Protein AF-A0A511Z6C3-F1 (afdb_monomer_lite)

pLDDT: mean 92.09, std 7.14, range [57.81, 98.5]

Foldseek 3Di:
DQLVLLVLLLVLLCVLVVHPDECPPVNLSHSVQLLQQQSVLVSLCNSCVVLCVPDDPVLVVLSVVLSVQLVNSNPNPDDSVVNSVSSNVSSVVSVVSVVVSVD

Organism: NCBI:txid582850

Radius of gyration: 12.76 Å; chains: 1; bounding box: 30×29×36 Å

Secondary structure (DSSP, 8-state):
-HHHHHHHHHHHHHHHTT--SSSBTTTTB-HHHHHSTT-HHHHHHHHHHHHHHHS-HHHHHHHHHHHHHTGGGG-TTS-HHHHHHHHHHHHHHHHHHHHHHT-

Structure (mmCIF, N/CA/C/O backbone):
data_AF-A0A511Z6C3-F1
#
_entry.id   AF-A0A511Z6C3-F1
#
loop_
_atom_site.group_PDB
_atom_site.id
_atom_site.type_symbol
_atom_site.label_atom_id
_atom_site.label_alt_id
_atom_site.label_comp_id
_atom_site.label_asym_id
_atom_site.label_entity_id
_atom_site.label_seq_id
_atom_site.pdbx_PDB_ins_code
_atom_site.Cartn_x
_atom_site.Cartn_y
_atom_site.Cartn_z
_atom_site.occupancy
_atom_site.B_iso_or_equiv
_atom_site.auth_seq_id
_atom_site.auth_comp_id
_atom_site.auth_asym_id
_atom_site.auth_atom_id
_atom_site.pdbx_PDB_model_num
ATOM 1 N N . MET A 1 1 ? 17.624 -6.288 -5.059 1.00 57.81 1 MET A N 1
ATOM 2 C CA . MET A 1 1 ? 17.063 -4.957 -4.736 1.00 57.81 1 MET A CA 1
ATOM 3 C C . MET A 1 1 ? 15.691 -4.684 -5.356 1.00 57.81 1 MET A C 1
ATOM 5 O O . MET A 1 1 ? 14.736 -4.555 -4.613 1.00 57.81 1 MET A O 1
ATOM 9 N N . VAL A 1 2 ? 15.525 -4.640 -6.685 1.00 63.56 2 VAL A N 1
ATOM 10 C CA . VAL A 1 2 ? 14.243 -4.232 -7.316 1.00 63.56 2 VAL A CA 1
ATOM 11 C C . VAL A 1 2 ? 13.061 -5.163 -6.990 1.00 63.56 2 VAL A C 1
ATOM 13 O O . VAL A 1 2 ? 12.039 -4.731 -6.471 1.00 63.56 2 VAL A O 1
ATOM 16 N N . ARG A 1 3 ? 13.220 -6.475 -7.205 1.00 75.25 3 ARG A N 1
ATOM 17 C CA . ARG A 1 3 ? 12.175 -7.470 -6.896 1.00 75.25 3 ARG A CA 1
ATOM 18 C C . ARG A 1 3 ? 11.902 -7.607 -5.392 1.00 75.25 3 ARG A C 1
ATOM 20 O O . ARG A 1 3 ? 10.841 -8.076 -5.001 1.00 75.25 3 ARG A O 1
ATOM 27 N N . GLU A 1 4 ? 12.849 -7.202 -4.551 1.00 85.06 4 GLU A N 1
ATOM 28 C CA . GLU A 1 4 ? 12.739 -7.319 -3.095 1.00 85.06 4 GLU A CA 1
ATOM 29 C C . GLU A 1 4 ? 11.737 -6.309 -2.528 1.00 85.06 4 GLU A C 1
ATOM 31 O O . GLU A 1 4 ? 10.929 -6.695 -1.690 1.00 85.06 4 GLU A O 1
ATOM 36 N N . ASN A 1 5 ? 11.709 -5.068 -3.032 1.00 87.81 5 ASN A N 1
ATOM 37 C CA . ASN A 1 5 ? 10.749 -4.051 -2.585 1.00 87.81 5 ASN A CA 1
ATOM 38 C C . ASN A 1 5 ? 9.302 -4.499 -2.816 1.00 87.81 5 ASN A C 1
ATOM 40 O O . ASN A 1 5 ? 8.494 -4.474 -1.890 1.00 87.81 5 ASN A O 1
ATOM 44 N N . ALA A 1 6 ? 8.995 -4.980 -4.024 1.00 91.00 6 ALA A N 1
ATOM 45 C CA . ALA A 1 6 ? 7.669 -5.492 -4.356 1.00 91.00 6 ALA A CA 1
ATOM 46 C C . ALA A 1 6 ? 7.284 -6.707 -3.493 1.00 91.00 6 ALA A C 1
ATOM 48 O O . ALA A 1 6 ? 6.171 -6.763 -2.985 1.00 91.00 6 ALA A O 1
ATOM 49 N N . LEU A 1 7 ? 8.210 -7.646 -3.259 1.00 92.75 7 LEU A N 1
ATOM 50 C CA . LEU A 1 7 ? 7.960 -8.821 -2.412 1.00 92.75 7 LEU A CA 1
ATOM 51 C C . LEU A 1 7 ? 7.732 -8.458 -0.939 1.00 92.75 7 LEU A C 1
ATOM 53 O O . LEU A 1 7 ? 6.879 -9.052 -0.275 1.00 92.75 7 LEU A O 1
ATOM 57 N N . PHE A 1 8 ? 8.500 -7.511 -0.401 1.00 92.88 8 PHE A N 1
ATOM 58 C CA . PHE A 1 8 ? 8.327 -7.074 0.981 1.00 92.88 8 PHE A CA 1
ATOM 59 C C . PHE A 1 8 ? 7.045 -6.271 1.166 1.00 92.88 8 PHE A C 1
ATOM 61 O O . PHE A 1 8 ? 6.348 -6.469 2.165 1.00 92.88 8 PHE A O 1
ATOM 68 N N . LEU A 1 9 ? 6.700 -5.428 0.192 1.00 93.44 9 LEU A N 1
ATOM 69 C CA . LEU A 1 9 ? 5.439 -4.707 0.207 1.00 93.44 9 LEU A CA 1
ATOM 70 C C . LEU A 1 9 ? 4.250 -5.665 0.077 1.00 93.44 9 LEU A C 1
ATOM 72 O O . LEU A 1 9 ? 3.332 -5.583 0.886 1.00 93.44 9 LEU A O 1
ATOM 76 N N . GLU A 1 10 ? 4.304 -6.631 -0.846 1.00 94.50 10 GLU A N 1
ATOM 77 C CA . GLU A 1 10 ? 3.302 -7.696 -0.973 1.00 94.50 10 GLU A CA 1
ATOM 78 C C . GLU A 1 10 ? 3.099 -8.410 0.368 1.00 94.50 10 GLU A C 1
ATOM 80 O O . GLU A 1 10 ? 1.984 -8.487 0.871 1.00 94.50 10 GLU A O 1
ATOM 85 N N . ASN A 1 11 ? 4.177 -8.895 0.991 1.00 93.06 11 ASN A N 1
ATOM 86 C CA . ASN A 1 11 ? 4.095 -9.599 2.270 1.00 93.06 11 ASN A CA 1
ATOM 87 C C . ASN A 1 11 ? 3.514 -8.711 3.383 1.00 93.06 11 ASN A C 1
ATOM 89 O O . ASN A 1 11 ? 2.701 -9.175 4.179 1.00 93.06 11 ASN A O 1
ATOM 93 N N . THR A 1 12 ? 3.893 -7.432 3.425 1.00 93.81 12 THR A N 1
ATOM 94 C CA . THR A 1 12 ? 3.358 -6.473 4.401 1.00 93.81 12 THR A CA 1
ATOM 95 C C . THR A 1 12 ? 1.854 -6.281 4.205 1.00 93.81 12 THR A C 1
ATOM 97 O O . THR A 1 12 ? 1.094 -6.493 5.145 1.00 93.81 12 THR A O 1
ATOM 100 N N . CYS A 1 13 ? 1.407 -5.985 2.984 1.00 93.12 13 CYS A N 1
ATOM 101 C CA . CYS A 1 13 ? -0.006 -5.771 2.663 1.00 93.12 13 CYS A CA 1
ATOM 102 C C . CYS A 1 13 ? -0.858 -7.043 2.803 1.00 93.12 13 CYS A C 1
ATOM 104 O O . CYS A 1 13 ? -2.020 -6.982 3.190 1.00 93.12 13 CYS A O 1
ATOM 106 N N . ARG A 1 14 ? -0.304 -8.227 2.524 1.00 93.00 14 ARG A N 1
ATOM 107 C CA . ARG A 1 14 ? -1.018 -9.490 2.767 1.00 93.00 14 ARG A CA 1
ATOM 108 C C . ARG A 1 14 ? -1.234 -9.733 4.255 1.00 93.00 14 ARG A C 1
ATOM 110 O O . ARG A 1 14 ? -2.328 -10.122 4.649 1.00 93.00 14 ARG A O 1
ATOM 117 N N . ARG A 1 15 ? -0.230 -9.445 5.090 1.00 90.88 15 ARG A N 1
ATOM 118 C CA . ARG A 1 15 ? -0.347 -9.568 6.550 1.00 90.88 15 ARG A CA 1
ATOM 119 C C . ARG A 1 15 ? -1.392 -8.625 7.130 1.00 90.88 15 ARG A C 1
ATOM 121 O O . ARG A 1 15 ? -2.165 -9.063 7.974 1.00 90.88 15 ARG A O 1
ATOM 128 N N . THR A 1 16 ? -1.451 -7.372 6.675 1.00 91.44 16 THR A N 1
ATOM 129 C CA . THR A 1 16 ? -2.465 -6.419 7.164 1.00 91.44 16 THR A CA 1
ATOM 130 C C . THR A 1 16 ? -3.886 -6.867 6.849 1.00 91.44 16 THR A C 1
ATOM 132 O O . THR A 1 16 ? -4.804 -6.605 7.618 1.00 91.44 16 THR A O 1
ATOM 135 N N . LEU A 1 17 ? -4.061 -7.573 5.734 1.00 90.50 17 LEU A N 1
ATOM 136 C CA . LEU A 1 17 ? -5.345 -8.105 5.289 1.00 90.50 17 LEU A CA 1
ATOM 137 C C . LEU A 1 17 ? -5.606 -9.546 5.756 1.00 90.50 17 LEU A C 1
ATOM 139 O O . LEU A 1 17 ? -6.619 -10.130 5.380 1.00 90.50 17 LEU A O 1
ATOM 143 N N . ASN A 1 18 ? -4.716 -10.114 6.576 1.00 90.50 18 ASN A N 1
ATOM 144 C CA . ASN A 1 18 ? -4.780 -11.492 7.060 1.00 90.50 18 ASN A CA 1
ATOM 145 C C . ASN A 1 18 ? -4.890 -12.545 5.933 1.00 90.50 18 ASN A C 1
ATOM 147 O O . ASN A 1 18 ? -5.635 -13.519 6.041 1.00 90.50 18 ASN A O 1
ATOM 151 N N . TYR A 1 19 ? -4.151 -12.344 4.836 1.00 89.19 19 TYR A N 1
ATOM 152 C CA . TYR A 1 19 ? -4.023 -13.311 3.745 1.00 89.19 19 TYR A CA 1
ATOM 153 C C . TYR A 1 19 ? -2.733 -14.124 3.868 1.00 89.19 19 TYR A C 1
ATOM 155 O O . TYR A 1 19 ? -1.630 -13.572 3.866 1.00 89.19 19 TYR A O 1
ATOM 163 N N . GLU A 1 20 ? -2.865 -15.448 3.917 1.00 80.06 20 GLU A N 1
ATOM 164 C CA . GLU A 1 20 ? -1.725 -16.365 4.044 1.00 80.06 20 GLU A CA 1
ATOM 165 C C . GLU A 1 20 ? -1.115 -16.734 2.678 1.00 80.06 20 GLU A C 1
ATOM 167 O O . GLU A 1 20 ? 0.111 -16.824 2.547 1.00 80.06 20 GLU A O 1
ATOM 172 N N . ASP A 1 21 ? -1.944 -16.832 1.636 1.00 80.50 21 ASP A N 1
ATOM 173 C CA . ASP A 1 21 ? -1.532 -17.205 0.278 1.00 80.50 21 ASP A CA 1
ATOM 174 C C . ASP A 1 21 ? -0.863 -16.056 -0.491 1.00 80.50 21 ASP A C 1
ATOM 176 O O . ASP A 1 21 ? -1.110 -14.877 -0.233 1.00 80.50 21 ASP A O 1
ATOM 180 N N . ARG A 1 22 ? -0.010 -16.393 -1.468 1.00 76.50 22 ARG A N 1
ATOM 181 C CA . ARG A 1 22 ? 0.523 -15.427 -2.447 1.00 76.50 22 ARG A CA 1
ATOM 182 C C . ARG A 1 22 ? -0.539 -15.050 -3.480 1.00 76.50 22 ARG A C 1
ATOM 184 O O . ARG A 1 22 ? -1.416 -15.853 -3.780 1.00 76.50 22 ARG A O 1
ATOM 191 N N . GLY A 1 23 ? -0.428 -13.849 -4.051 1.00 72.62 23 GLY A N 1
ATOM 192 C CA . GLY A 1 23 ? -1.372 -13.371 -5.066 1.00 72.62 23 GLY A CA 1
ATOM 193 C C . GLY A 1 23 ? -2.766 -13.069 -4.507 1.00 72.62 23 GLY A C 1
ATOM 194 O O . GLY A 1 23 ? -3.775 -13.281 -5.183 1.00 72.62 23 GLY A O 1
ATOM 195 N N . ALA A 1 24 ? -2.837 -12.602 -3.257 1.00 77.62 24 ALA A N 1
ATOM 196 C CA . ALA A 1 24 ? -4.095 -12.313 -2.576 1.00 77.62 24 ALA A CA 1
ATOM 197 C C . ALA A 1 24 ? -4.923 -11.240 -3.308 1.00 77.62 24 ALA A C 1
ATOM 199 O O . ALA A 1 24 ? -4.395 -10.442 -4.088 1.00 77.62 24 ALA A O 1
ATOM 200 N N . LEU A 1 25 ? -6.237 -11.221 -3.048 1.00 78.50 25 LEU A N 1
ATOM 201 C CA . LEU A 1 25 ? -7.200 -10.368 -3.760 1.00 78.50 25 LEU A CA 1
ATOM 202 C C . LEU A 1 25 ? -7.139 -10.549 -5.290 1.00 78.50 25 LEU A C 1
ATOM 204 O O . LEU A 1 25 ? -7.098 -9.574 -6.036 1.00 78.50 25 LEU A O 1
ATOM 208 N N . ASN A 1 26 ? -7.134 -11.802 -5.761 1.00 82.38 26 ASN A N 1
ATOM 209 C CA . ASN A 1 26 ? -7.095 -12.144 -7.190 1.00 82.38 26 ASN A CA 1
ATOM 210 C C . ASN A 1 26 ? -5.887 -11.522 -7.924 1.00 82.38 26 ASN A C 1
ATOM 212 O O . ASN A 1 26 ? -6.02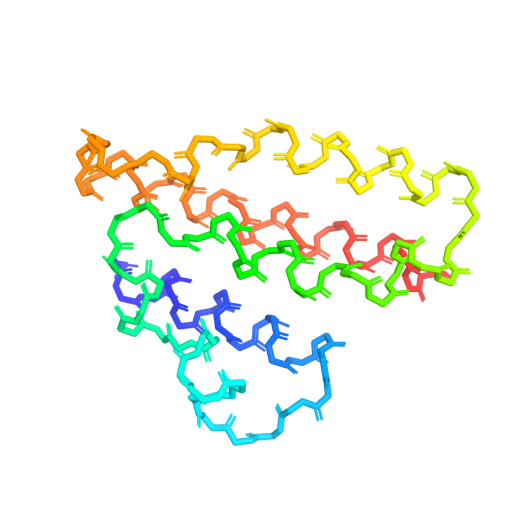0 -10.982 -9.021 1.00 82.38 26 ASN A O 1
ATOM 216 N N . GLY A 1 27 ? -4.715 -11.551 -7.283 1.00 83.19 27 GLY A N 1
ATOM 217 C CA . GLY A 1 27 ? -3.475 -10.992 -7.818 1.00 83.19 27 GLY A CA 1
ATOM 218 C C . GLY A 1 27 ? -3.326 -9.478 -7.657 1.00 83.19 27 GLY A C 1
ATOM 219 O O . GLY A 1 27 ? -2.343 -8.922 -8.135 1.00 83.19 27 GLY A O 1
ATOM 220 N N . LEU A 1 28 ? -4.258 -8.789 -6.985 1.00 82.19 28 LEU A N 1
ATOM 221 C CA . LEU A 1 28 ? -4.102 -7.360 -6.699 1.00 82.19 28 LEU A CA 1
ATOM 222 C C . LEU A 1 28 ? -2.911 -7.115 -5.764 1.00 82.19 28 LEU A C 1
ATOM 224 O O . LEU A 1 28 ? -2.144 -6.182 -5.980 1.00 82.19 28 LEU A O 1
ATOM 228 N N . VAL A 1 29 ? -2.745 -7.965 -4.746 1.00 86.25 29 VAL A N 1
ATOM 229 C CA . VAL A 1 29 ? -1.605 -7.924 -3.821 1.00 86.25 29 VAL A CA 1
ATOM 230 C C . VAL A 1 29 ? -0.622 -9.018 -4.222 1.00 86.25 29 VAL A C 1
ATOM 232 O O . VAL A 1 29 ? -0.530 -10.075 -3.593 1.00 86.25 29 VAL A O 1
ATOM 235 N N . ASP A 1 30 ? 0.077 -8.758 -5.321 1.00 90.88 30 ASP A N 1
ATOM 236 C CA . ASP A 1 30 ? 1.075 -9.640 -5.914 1.00 90.88 30 ASP A CA 1
ATOM 237 C C . ASP A 1 30 ? 2.328 -8.845 -6.298 1.00 90.88 30 ASP A C 1
ATOM 239 O O . ASP A 1 30 ? 2.228 -7.711 -6.770 1.00 90.88 30 ASP A O 1
ATOM 243 N N . ALA A 1 31 ? 3.518 -9.414 -6.100 1.00 90.56 31 ALA A N 1
ATOM 244 C CA . ALA A 1 31 ? 4.762 -8.730 -6.432 1.00 90.56 31 ALA A CA 1
ATOM 245 C C . ALA A 1 31 ? 4.902 -8.406 -7.927 1.00 90.56 31 ALA A C 1
ATOM 247 O O . ALA A 1 31 ? 5.490 -7.376 -8.258 1.00 90.56 31 ALA A O 1
ATOM 248 N N . ASP A 1 32 ? 4.395 -9.234 -8.841 1.00 90.06 32 ASP A N 1
ATOM 249 C CA . ASP A 1 32 ? 4.460 -8.930 -10.272 1.00 90.06 32 ASP A CA 1
ATOM 250 C C . ASP A 1 32 ? 3.472 -7.804 -10.620 1.00 90.06 32 ASP A C 1
ATOM 252 O O . ASP A 1 32 ? 3.817 -6.901 -11.386 1.00 90.06 32 ASP A O 1
ATOM 256 N N . GLN A 1 33 ? 2.304 -7.772 -9.966 1.00 88.81 33 GLN A N 1
ATOM 257 C CA . GLN A 1 33 ? 1.375 -6.644 -10.064 1.00 88.81 33 GLN A CA 1
ATOM 258 C C . GLN A 1 33 ? 1.990 -5.353 -9.512 1.00 88.81 33 GLN A C 1
ATOM 260 O O . GLN A 1 33 ? 1.932 -4.325 -10.181 1.00 88.81 33 GLN A O 1
ATOM 265 N N . LEU A 1 34 ? 2.622 -5.393 -8.338 1.00 90.62 34 LEU A N 1
ATOM 266 C CA . LEU A 1 34 ? 3.303 -4.249 -7.724 1.00 90.62 34 LEU A CA 1
ATOM 267 C C . LEU A 1 34 ? 4.475 -3.740 -8.565 1.00 90.62 34 LEU A C 1
ATOM 269 O O . LEU A 1 34 ? 4.735 -2.544 -8.565 1.00 90.62 34 LEU A O 1
ATOM 273 N N . ASN A 1 35 ? 5.167 -4.621 -9.291 1.00 90.44 35 ASN A N 1
ATOM 274 C CA . ASN A 1 35 ? 6.233 -4.239 -10.220 1.00 90.44 35 ASN A CA 1
ATOM 275 C C . ASN A 1 35 ? 5.711 -3.565 -11.495 1.00 90.44 35 ASN A C 1
ATOM 277 O O . ASN A 1 35 ? 6.491 -2.954 -12.225 1.00 90.44 35 ASN A O 1
ATOM 281 N N . ARG A 1 36 ? 4.413 -3.651 -11.785 1.00 91.06 36 ARG A N 1
ATOM 282 C CA . ARG A 1 36 ? 3.813 -2.864 -12.854 1.00 91.06 36 ARG A CA 1
ATOM 283 C C . ARG A 1 36 ? 3.658 -1.422 -12.372 1.00 91.06 36 ARG A C 1
ATOM 285 O O . ARG A 1 36 ? 2.958 -1.166 -11.401 1.00 91.06 36 ARG A O 1
ATOM 292 N N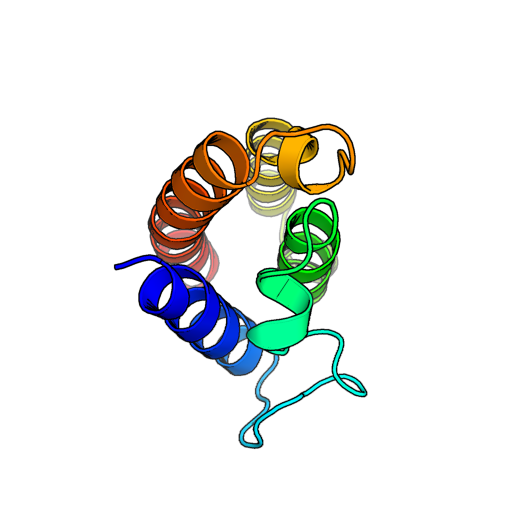 . VAL A 1 37 ? 4.310 -0.487 -13.060 1.00 91.06 37 VAL A N 1
ATOM 293 C CA . VAL A 1 37 ? 4.211 0.950 -12.761 1.00 91.06 37 VAL A CA 1
ATOM 294 C C . VAL A 1 37 ? 2.740 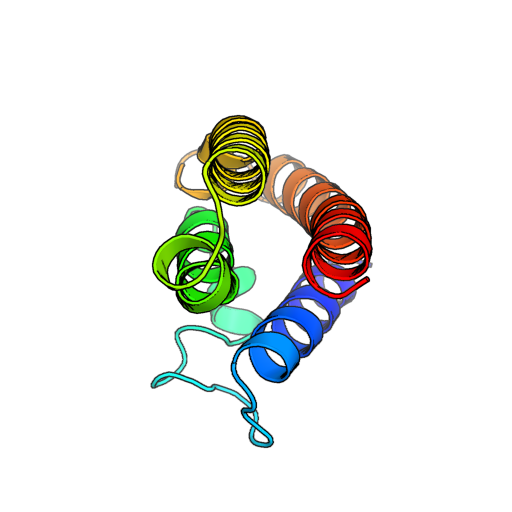1.390 -12.746 1.00 91.06 37 VAL A C 1
ATOM 296 O O . VAL A 1 37 ? 1.947 0.952 -13.586 1.00 91.06 37 VAL A O 1
ATOM 299 N N . GLY A 1 38 ? 2.384 2.224 -11.767 1.00 91.56 38 GLY A N 1
ATOM 300 C CA . GLY A 1 38 ? 1.038 2.779 -11.592 1.00 91.56 38 GLY A CA 1
ATOM 301 C C . GLY A 1 38 ? 0.072 1.932 -10.754 1.00 91.56 38 GLY A C 1
ATOM 302 O O . GLY A 1 38 ? -1.110 2.258 -10.666 1.00 91.56 38 GLY A O 1
ATOM 303 N N . THR A 1 39 ? 0.520 0.829 -10.143 1.00 92.75 39 THR A N 1
ATOM 304 C CA . THR A 1 39 ? -0.372 -0.059 -9.367 1.00 92.75 39 THR A CA 1
ATOM 305 C C . THR A 1 39 ? -0.178 0.036 -7.854 1.00 92.75 39 THR A C 1
ATOM 307 O O . THR A 1 39 ? -1.110 -0.260 -7.102 1.00 92.75 39 THR A O 1
ATOM 310 N N . GLY A 1 40 ? 1.003 0.463 -7.396 1.00 94.81 40 GLY A N 1
ATOM 311 C CA . GLY A 1 40 ? 1.409 0.417 -5.992 1.00 94.81 40 GLY A CA 1
ATOM 312 C C . GLY A 1 40 ? 0.463 1.162 -5.055 1.00 94.81 40 GLY A C 1
ATOM 313 O O . GLY A 1 40 ? 0.147 0.660 -3.977 1.00 94.81 40 GLY A O 1
ATOM 314 N N . TYR A 1 41 ? -0.065 2.307 -5.494 1.00 95.88 41 TYR A N 1
ATOM 315 C CA . TYR A 1 41 ? -1.000 3.111 -4.704 1.00 95.88 41 TYR A CA 1
ATOM 316 C C . TYR A 1 41 ? -2.261 2.329 -4.309 1.00 95.88 41 TYR A C 1
ATOM 318 O O . TYR A 1 41 ? -2.668 2.335 -3.148 1.00 95.88 41 TYR A O 1
ATOM 326 N N . TYR A 1 42 ? -2.864 1.604 -5.254 1.00 93.50 42 TYR A N 1
ATOM 327 C CA . TYR A 1 42 ? -4.102 0.865 -5.000 1.00 93.50 42 TYR A CA 1
ATOM 328 C C . TYR A 1 42 ? -3.895 -0.279 -4.009 1.00 93.50 42 TYR A C 1
ATOM 330 O O . TYR A 1 42 ? -4.781 -0.571 -3.206 1.00 93.50 42 TYR A O 1
ATOM 338 N N . VAL A 1 43 ? -2.712 -0.896 -4.026 1.00 94.81 43 VAL A N 1
ATOM 339 C CA . VAL A 1 43 ? -2.339 -1.940 -3.066 1.00 94.81 43 VAL A CA 1
ATOM 340 C C . VAL A 1 43 ? -2.188 -1.361 -1.660 1.00 94.81 43 VAL A C 1
ATOM 342 O O . VAL A 1 43 ? -2.693 -1.949 -0.705 1.00 94.81 43 VAL A O 1
ATOM 345 N N . LEU A 1 44 ? -1.552 -0.192 -1.530 1.00 96.06 44 LEU A N 1
ATOM 346 C CA . LEU A 1 44 ? -1.439 0.524 -0.255 1.00 96.06 44 LEU A CA 1
ATOM 347 C C . LEU A 1 44 ? -2.815 0.914 0.298 1.00 96.06 44 LEU A C 1
ATOM 349 O O . LEU A 1 44 ? -3.119 0.635 1.457 1.00 96.06 44 LEU A O 1
ATOM 353 N N . ALA A 1 45 ? -3.669 1.505 -0.540 1.00 95.69 45 ALA A N 1
ATOM 354 C CA . ALA A 1 45 ? -5.020 1.899 -0.154 1.00 95.69 45 ALA A CA 1
ATOM 355 C C . ALA A 1 45 ? -5.859 0.691 0.290 1.00 95.69 45 ALA A C 1
ATOM 357 O O . ALA A 1 45 ? -6.521 0.745 1.326 1.00 95.69 45 ALA A O 1
ATOM 358 N N . ALA A 1 46 ? -5.784 -0.424 -0.444 1.00 93.38 46 ALA A N 1
ATOM 359 C CA . ALA A 1 46 ? -6.463 -1.660 -0.069 1.00 93.38 46 ALA A CA 1
ATOM 360 C C . ALA A 1 46 ? -5.977 -2.185 1.290 1.00 93.38 46 ALA A C 1
ATOM 362 O O . ALA A 1 46 ? -6.797 -2.529 2.139 1.00 93.38 46 ALA A O 1
ATOM 363 N N . ALA A 1 47 ? -4.661 -2.196 1.521 1.00 93.94 47 ALA A N 1
ATOM 364 C CA . ALA A 1 47 ? -4.057 -2.662 2.767 1.00 93.94 47 ALA A CA 1
ATOM 365 C C . ALA A 1 47 ? -4.449 -1.819 3.992 1.00 93.94 47 ALA A C 1
ATOM 367 O O . ALA A 1 47 ? -4.554 -2.362 5.093 1.00 93.94 47 ALA A O 1
ATOM 368 N N . LEU A 1 48 ? -4.670 -0.513 3.807 1.00 96.81 48 LEU A N 1
ATOM 369 C CA . LEU A 1 48 ? -5.025 0.431 4.872 1.00 96.81 48 LEU A CA 1
ATOM 370 C C . LEU A 1 48 ? -6.539 0.590 5.078 1.00 96.81 48 LEU A C 1
ATOM 372 O O . LEU A 1 48 ? -6.958 1.100 6.119 1.00 96.81 48 LEU A O 1
ATOM 376 N N . ALA A 1 49 ? -7.369 0.128 4.139 1.00 95.44 49 ALA A N 1
ATOM 377 C CA . ALA A 1 49 ? -8.824 0.273 4.201 1.00 95.44 49 ALA A CA 1
ATOM 378 C C . ALA A 1 49 ? -9.464 -0.222 5.520 1.00 95.44 49 ALA A C 1
ATOM 380 O O . ALA A 1 49 ? -10.340 0.483 6.032 1.00 95.44 49 ALA A O 1
ATOM 381 N N . PRO A 1 50 ? -9.047 -1.358 6.125 1.00 94.38 50 PRO A N 1
ATOM 382 C CA . PRO A 1 50 ? -9.597 -1.792 7.412 1.00 94.38 50 PRO A CA 1
ATOM 383 C C . PRO A 1 50 ? -9.320 -0.791 8.542 1.00 94.38 50 PRO A C 1
ATOM 385 O O . PRO A 1 50 ? -10.231 -0.433 9.286 1.00 94.38 50 PRO A O 1
ATOM 388 N N . TYR A 1 51 ? -8.088 -0.284 8.623 1.00 96.06 51 TYR A N 1
ATOM 389 C CA . TYR A 1 51 ? -7.681 0.696 9.633 1.00 96.06 51 TYR A CA 1
ATOM 390 C C . TYR A 1 51 ? -8.359 2.046 9.427 1.00 96.06 51 TYR A C 1
ATOM 392 O O . TYR A 1 51 ? -8.722 2.706 10.391 1.00 96.06 51 TYR A O 1
ATOM 400 N N . PHE A 1 52 ? -8.587 2.453 8.179 1.00 96.00 52 PHE A N 1
ATOM 401 C CA . PHE A 1 52 ? -9.313 3.686 7.890 1.00 96.00 52 PHE A CA 1
ATOM 402 C C . PHE A 1 52 ? -10.780 3.596 8.330 1.00 96.00 52 PHE A C 1
ATOM 404 O O . PHE A 1 52 ? -11.329 4.525 8.930 1.00 96.00 52 PHE A O 1
ATOM 411 N N . LYS A 1 53 ? -11.419 2.460 8.030 1.00 96.06 53 LYS A N 1
ATOM 412 C CA . LYS A 1 53 ? -12.828 2.214 8.340 1.00 96.06 53 LYS A CA 1
ATOM 413 C C . LYS A 1 53 ? -13.075 2.200 9.849 1.00 96.06 53 LYS A C 1
ATOM 415 O O . LYS A 1 53 ? -13.952 2.923 10.323 1.00 96.06 53 LYS A O 1
ATOM 420 N N . GLU A 1 54 ? -12.296 1.407 10.579 1.00 95.00 54 GLU A N 1
ATOM 421 C CA . GLU A 1 54 ? -12.486 1.183 12.018 1.00 95.00 54 GLU A CA 1
ATOM 422 C C . GLU A 1 54 ? -11.736 2.209 12.893 1.00 95.00 54 GLU A C 1
ATOM 424 O O . GLU A 1 54 ? -12.032 2.349 14.078 1.00 95.00 54 GLU A O 1
ATOM 429 N N . GLY A 1 55 ? -10.785 2.951 12.318 1.00 93.50 55 GLY A N 1
ATOM 430 C CA . GLY A 1 55 ? -9.943 3.917 13.023 1.00 93.50 55 GLY A CA 1
ATOM 431 C C . GLY A 1 55 ? -10.654 5.210 13.423 1.00 93.50 55 GLY A C 1
ATOM 432 O O . GLY A 1 55 ? -11.694 5.597 12.874 1.00 93.50 55 GLY A O 1
ATOM 433 N N . ASN A 1 56 ? -10.055 5.907 14.390 1.00 96.38 56 ASN A N 1
ATOM 434 C CA . ASN A 1 56 ? -10.524 7.208 14.863 1.00 96.38 56 ASN A CA 1
ATOM 435 C C . ASN A 1 56 ? -10.099 8.349 13.905 1.00 96.38 56 ASN A C 1
ATOM 437 O O . ASN A 1 56 ? -9.436 8.127 12.892 1.00 96.38 56 ASN A O 1
ATOM 441 N N . SER A 1 57 ? -10.474 9.598 14.208 1.00 97.25 57 SER A N 1
ATOM 442 C CA . SER A 1 57 ? -10.146 10.750 13.348 1.00 97.25 57 SER A CA 1
ATOM 443 C C . SER A 1 57 ? -8.642 10.938 13.114 1.00 97.25 57 SER A C 1
ATOM 445 O O . SER A 1 57 ? -8.251 11.283 12.003 1.00 97.25 57 SER A O 1
ATOM 447 N N . ARG A 1 58 ? -7.804 10.680 14.126 1.00 97.00 58 ARG A N 1
ATOM 448 C CA . ARG A 1 58 ? -6.342 10.764 14.013 1.00 97.00 58 ARG A CA 1
ATOM 449 C C . ARG A 1 58 ? -5.801 9.661 13.109 1.00 97.00 58 ARG A C 1
ATOM 451 O O . ARG A 1 58 ? -4.960 9.939 12.264 1.00 97.00 58 ARG A O 1
ATOM 458 N N . ASP A 1 59 ? -6.288 8.432 13.252 1.00 97.50 59 ASP A N 1
ATOM 459 C CA . ASP A 1 59 ? -5.844 7.304 12.420 1.00 97.50 59 ASP A CA 1
ATOM 460 C C . ASP A 1 59 ? -6.152 7.561 10.942 1.00 97.50 59 ASP A C 1
ATOM 462 O O . ASP A 1 59 ? -5.307 7.366 10.072 1.00 97.50 59 ASP A O 1
ATOM 466 N N . ARG A 1 60 ? -7.355 8.076 10.663 1.00 98.06 60 ARG A N 1
ATOM 467 C CA . ARG A 1 60 ? -7.778 8.457 9.309 1.00 98.06 60 ARG A CA 1
ATOM 468 C C . ARG A 1 60 ? -6.922 9.577 8.730 1.00 98.06 60 ARG A C 1
ATOM 470 O O . ARG A 1 60 ? -6.583 9.520 7.554 1.00 98.06 60 ARG A O 1
ATOM 477 N N . GLU A 1 61 ? -6.562 10.571 9.537 1.00 98.25 61 GLU A N 1
ATOM 478 C CA . GLU A 1 61 ? -5.658 11.648 9.126 1.00 98.25 61 GLU A CA 1
ATOM 479 C C . GLU A 1 61 ? -4.259 11.113 8.792 1.00 98.25 61 GLU A C 1
ATOM 481 O O . GLU A 1 61 ? -3.721 11.432 7.735 1.00 98.25 61 GLU A O 1
ATOM 486 N N . LEU A 1 62 ? -3.698 10.241 9.636 1.00 98.25 62 LEU A N 1
ATOM 487 C CA . LEU A 1 62 ? -2.403 9.603 9.378 1.00 98.25 62 LEU A CA 1
ATOM 488 C C . LEU A 1 62 ? -2.418 8.780 8.084 1.00 98.25 62 LEU A C 1
ATOM 490 O O . LEU A 1 62 ? -1.485 8.870 7.288 1.00 98.25 62 LEU A O 1
ATOM 494 N N . ILE A 1 63 ? -3.484 8.008 7.859 1.00 98.31 63 ILE A N 1
ATOM 495 C CA . ILE A 1 63 ? -3.658 7.214 6.638 1.00 98.31 63 ILE A CA 1
ATOM 496 C C . ILE A 1 63 ? -3.787 8.117 5.410 1.00 98.31 63 ILE A C 1
ATOM 498 O O . ILE A 1 63 ? -3.131 7.850 4.407 1.00 98.31 63 ILE A O 1
ATOM 502 N N . ASN A 1 64 ? -4.584 9.187 5.476 1.00 98.38 64 ASN A N 1
ATOM 503 C CA . ASN A 1 64 ? -4.724 10.127 4.362 1.00 98.38 64 ASN A CA 1
ATOM 504 C C . ASN A 1 64 ? -3.386 10.785 4.019 1.00 98.38 64 ASN A C 1
ATOM 506 O O . ASN A 1 64 ? -2.985 10.754 2.863 1.00 98.38 64 ASN A O 1
ATOM 510 N N . ASN A 1 65 ? -2.653 11.280 5.019 1.00 98.44 65 ASN A N 1
ATOM 511 C CA . ASN A 1 65 ? -1.342 11.895 4.804 1.00 98.44 65 ASN A CA 1
ATOM 512 C C . ASN A 1 65 ? -0.352 10.920 4.148 1.00 98.44 65 ASN A C 1
ATOM 514 O O . ASN A 1 65 ? 0.387 11.300 3.243 1.00 98.44 65 ASN A O 1
ATOM 518 N N . PHE A 1 66 ? -0.358 9.653 4.574 1.00 98.50 66 PHE A N 1
ATOM 519 C CA . PHE A 1 66 ? 0.456 8.608 3.956 1.00 98.50 66 PHE A CA 1
ATOM 520 C C . PHE A 1 66 ? 0.046 8.339 2.501 1.00 98.50 66 PHE A C 1
ATOM 522 O O . PHE A 1 66 ? 0.900 8.260 1.620 1.00 98.50 66 PHE A O 1
ATOM 529 N N . LEU A 1 67 ? -1.254 8.194 2.227 1.00 98.25 67 LEU A N 1
ATOM 530 C CA . LEU A 1 67 ? -1.744 7.941 0.870 1.00 98.25 67 LEU A CA 1
ATOM 531 C C . LEU A 1 67 ? -1.464 9.125 -0.062 1.00 98.25 67 LEU A C 1
ATOM 533 O O . LEU A 1 67 ? -1.106 8.898 -1.216 1.00 98.25 67 LEU A O 1
ATOM 537 N N . ASP A 1 68 ? -1.560 10.355 0.436 1.00 98.31 68 ASP A N 1
ATOM 538 C CA . ASP A 1 68 ? -1.231 11.563 -0.317 1.00 98.31 68 ASP A CA 1
ATOM 539 C C . ASP A 1 68 ? 0.271 11.635 -0.641 1.00 98.31 68 ASP A C 1
ATOM 541 O O . ASP A 1 68 ? 0.630 11.929 -1.782 1.00 98.31 68 ASP A O 1
ATOM 545 N N . GLU A 1 69 ? 1.160 11.293 0.307 1.00 98.12 69 GLU A N 1
ATOM 546 C CA . GLU A 1 69 ? 2.616 11.236 0.066 1.00 98.12 69 GLU A CA 1
ATOM 547 C C . GLU A 1 69 ? 2.966 10.274 -1.082 1.00 98.12 69 GLU A C 1
ATOM 549 O O . GLU A 1 69 ? 3.847 10.554 -1.899 1.00 98.12 69 GLU A O 1
ATOM 554 N N . PHE A 1 70 ? 2.260 9.145 -1.163 1.00 98.00 70 PHE A N 1
ATOM 555 C CA . PHE A 1 70 ? 2.539 8.079 -2.123 1.00 98.00 70 PHE A CA 1
ATOM 556 C C . PHE A 1 70 ? 1.548 8.013 -3.290 1.00 98.00 70 PHE A C 1
ATOM 558 O O . PHE A 1 70 ? 1.541 7.024 -4.030 1.00 98.00 70 PHE A O 1
ATOM 565 N N . TYR A 1 71 ? 0.756 9.068 -3.513 1.00 97.56 71 TYR A N 1
ATOM 566 C CA . TYR A 1 71 ? -0.232 9.122 -4.595 1.00 97.56 71 TYR A CA 1
ATOM 567 C C . TYR A 1 71 ? 0.389 8.867 -5.974 1.00 97.56 71 TYR A C 1
ATOM 569 O O . TYR A 1 71 ? -0.202 8.173 -6.805 1.00 97.56 71 TYR A O 1
ATOM 577 N N . SER A 1 72 ? 1.621 9.334 -6.202 1.00 97.19 72 SER A N 1
ATOM 578 C CA . SER A 1 72 ? 2.348 9.132 -7.461 1.00 97.19 72 SER A CA 1
ATOM 579 C C . SER A 1 72 ? 2.583 7.659 -7.810 1.00 97.19 72 SER A C 1
ATOM 581 O O . SER A 1 72 ? 2.797 7.351 -8.972 1.00 97.19 72 SER A O 1
ATOM 583 N N . LEU A 1 73 ? 2.469 6.710 -6.870 1.00 96.62 73 LEU A N 1
ATOM 584 C CA . LEU A 1 73 ? 2.492 5.276 -7.201 1.00 96.62 73 LEU A CA 1
ATOM 585 C C . LEU A 1 73 ? 1.283 4.818 -8.043 1.00 96.62 73 LEU A C 1
ATOM 587 O O . LEU A 1 73 ? 1.249 3.658 -8.454 1.00 96.62 73 LEU A O 1
ATOM 591 N N . SER A 1 74 ? 0.291 5.683 -8.278 1.00 96.25 74 SER A N 1
ATOM 592 C CA . SER A 1 74 ? -0.798 5.471 -9.243 1.00 96.25 74 SER A CA 1
ATOM 593 C C . SER A 1 74 ? -0.459 5.939 -10.666 1.00 96.25 74 SER A C 1
ATOM 595 O O . SER A 1 74 ? -1.177 5.598 -11.604 1.00 96.25 74 SER A O 1
ATOM 597 N N . ASP A 1 75 ? 0.632 6.689 -10.845 1.00 94.62 75 ASP A N 1
ATOM 598 C CA . ASP A 1 75 ? 1.042 7.237 -12.137 1.00 94.62 75 ASP A CA 1
ATOM 599 C C . ASP A 1 75 ? 1.755 6.171 -12.981 1.00 94.62 75 ASP A C 1
ATOM 601 O O . ASP A 1 75 ? 2.801 5.644 -12.592 1.00 94.62 75 ASP A O 1
ATOM 605 N N . SER A 1 76 ? 1.177 5.843 -14.141 1.00 92.44 76 SER A N 1
ATOM 606 C CA . SER A 1 76 ? 1.738 4.880 -15.094 1.00 92.44 76 SER A CA 1
ATOM 607 C C . SER A 1 76 ? 2.919 5.425 -15.897 1.00 92.44 76 SER A C 1
ATOM 609 O O . SER A 1 76 ? 3.633 4.634 -16.512 1.00 92.44 76 SER A O 1
ATOM 611 N N . GLU A 1 77 ? 3.124 6.743 -15.898 1.00 94.50 77 GLU A N 1
ATOM 612 C CA . GLU A 1 77 ? 4.171 7.421 -16.668 1.00 94.50 77 GLU A CA 1
ATOM 613 C C . GLU A 1 77 ? 5.490 7.558 -15.893 1.00 94.50 77 GLU A C 1
ATOM 615 O O . GLU A 1 77 ? 6.504 7.974 -16.462 1.00 94.50 77 GLU A O 1
ATOM 620 N N . LEU A 1 78 ? 5.515 7.186 -14.606 1.00 93.56 78 LEU A N 1
ATOM 621 C CA . LEU A 1 78 ? 6.753 7.140 -13.833 1.00 93.56 78 LEU A CA 1
ATOM 622 C C . LEU A 1 78 ? 7.771 6.206 -14.486 1.00 93.56 78 LEU A C 1
ATOM 624 O O . LEU A 1 78 ? 7.455 5.111 -14.961 1.00 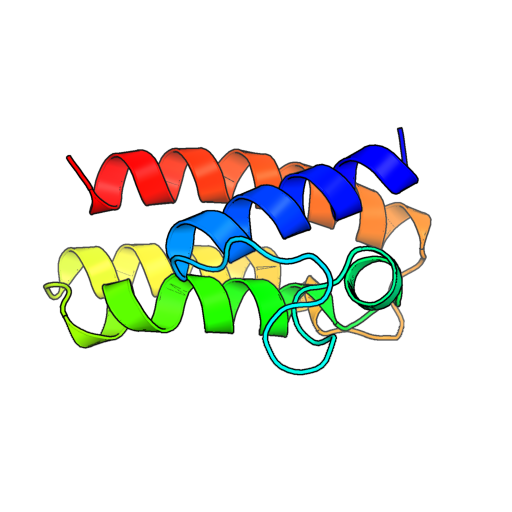93.56 78 LEU A O 1
ATOM 628 N N . THR A 1 79 ? 9.044 6.596 -14.438 1.00 94.88 79 THR A N 1
ATOM 629 C CA . THR A 1 79 ? 10.090 5.655 -14.820 1.00 94.88 79 THR A CA 1
ATOM 630 C C . THR A 1 79 ? 10.094 4.488 -13.838 1.00 94.88 79 THR A C 1
ATOM 632 O O . THR A 1 79 ? 9.823 4.640 -12.645 1.00 94.88 79 THR A O 1
ATOM 635 N N . TYR A 1 80 ? 10.442 3.299 -14.324 1.00 91.56 80 TYR A N 1
ATOM 636 C CA . TYR A 1 80 ? 10.515 2.122 -13.461 1.00 91.56 80 TYR A CA 1
ATOM 637 C C . TYR A 1 80 ? 11.503 2.302 -12.291 1.00 91.56 80 TYR A C 1
ATOM 639 O O . TYR A 1 80 ? 11.275 1.777 -11.202 1.00 91.56 80 TYR A O 1
ATOM 647 N N . GLY A 1 81 ? 12.587 3.058 -12.506 1.00 92.94 81 GLY A N 1
ATOM 648 C CA . GLY A 1 81 ? 13.564 3.389 -11.469 1.00 92.94 81 GLY A CA 1
ATOM 649 C C . GLY A 1 81 ? 12.951 4.235 -10.355 1.00 92.94 81 GLY A C 1
ATOM 650 O O . GLY A 1 81 ? 12.972 3.808 -9.200 1.00 92.94 81 GLY A O 1
ATOM 651 N N . ASP A 1 82 ? 12.343 5.368 -10.718 1.00 95.12 82 ASP A N 1
ATOM 652 C CA . ASP A 1 82 ? 11.707 6.288 -9.764 1.00 95.12 82 ASP A CA 1
ATOM 653 C C . ASP A 1 82 ? 10.557 5.602 -9.020 1.00 95.12 82 ASP A C 1
ATOM 655 O O . ASP A 1 82 ? 10.430 5.704 -7.800 1.00 95.12 82 ASP A O 1
ATOM 659 N N . TYR A 1 83 ? 9.747 4.832 -9.749 1.00 95.25 83 TYR A N 1
ATOM 660 C CA . TYR A 1 83 ? 8.650 4.057 -9.184 1.00 95.25 83 TYR A CA 1
ATOM 661 C C . TYR A 1 83 ? 9.142 3.039 -8.147 1.00 95.25 83 TYR A C 1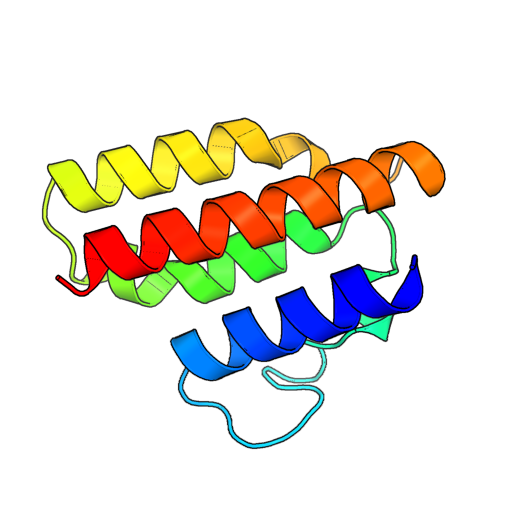
ATOM 663 O O . TYR A 1 83 ? 8.578 2.934 -7.058 1.00 95.25 83 TYR A O 1
ATOM 671 N N . ASN A 1 84 ? 10.216 2.301 -8.441 1.00 93.81 84 ASN A N 1
ATOM 672 C CA . ASN A 1 84 ? 10.750 1.308 -7.512 1.00 93.81 84 ASN A CA 1
ATOM 673 C C . ASN A 1 84 ? 11.441 1.937 -6.286 1.00 93.81 84 ASN A C 1
ATOM 675 O O . ASN A 1 84 ? 11.388 1.370 -5.190 1.00 93.81 84 ASN A O 1
ATOM 679 N N . GLU A 1 85 ? 12.079 3.097 -6.439 1.00 94.62 85 GLU A N 1
ATOM 680 C CA . GLU A 1 85 ? 12.594 3.863 -5.300 1.00 94.62 85 GLU A CA 1
ATOM 681 C C . GLU A 1 85 ? 11.447 4.326 -4.392 1.00 94.62 85 GLU A C 1
ATOM 683 O O . GLU A 1 85 ? 11.487 4.124 -3.172 1.00 94.62 85 GLU A O 1
ATOM 688 N N . LEU A 1 86 ? 10.381 4.860 -4.993 1.00 95.69 86 LEU A N 1
ATOM 689 C CA . LEU A 1 86 ? 9.189 5.300 -4.279 1.00 95.69 86 LEU A CA 1
ATOM 690 C C . LEU A 1 86 ? 8.480 4.133 -3.573 1.00 95.69 86 LEU A C 1
ATOM 692 O O . LEU A 1 86 ? 8.099 4.272 -2.413 1.00 95.69 86 LEU A O 1
ATOM 696 N N . LEU A 1 87 ? 8.385 2.961 -4.212 1.00 95.19 87 LEU A N 1
ATOM 697 C CA . LEU A 1 87 ? 7.887 1.728 -3.587 1.00 95.19 87 LEU A CA 1
ATOM 698 C C . LEU A 1 87 ? 8.710 1.323 -2.360 1.00 95.19 87 LEU A C 1
ATOM 700 O O . LEU A 1 87 ? 8.145 0.914 -1.344 1.00 95.19 87 LEU A O 1
ATOM 704 N N . GLY A 1 88 ? 10.039 1.423 -2.441 1.00 95.12 88 GLY A N 1
ATOM 705 C CA . GLY A 1 88 ? 10.930 1.110 -1.323 1.00 95.12 88 GLY A CA 1
ATOM 706 C C . GLY A 1 88 ? 10.678 2.015 -0.116 1.00 95.12 88 GLY A C 1
ATOM 707 O O . GLY A 1 88 ? 10.552 1.526 1.010 1.00 95.12 88 GLY A O 1
ATOM 708 N N . ARG A 1 89 ? 10.530 3.324 -0.357 1.00 96.94 89 ARG A N 1
ATOM 709 C CA . ARG A 1 89 ? 10.156 4.304 0.676 1.00 96.94 89 ARG A CA 1
ATOM 710 C C . ARG A 1 89 ? 8.766 4.026 1.250 1.00 96.94 89 ARG A C 1
ATOM 712 O O . ARG A 1 89 ? 8.616 3.984 2.468 1.00 96.94 89 ARG A O 1
ATOM 719 N N . ALA A 1 90 ? 7.784 3.762 0.389 1.00 96.88 90 ALA A N 1
ATOM 720 C CA . ALA A 1 90 ? 6.417 3.451 0.797 1.00 96.88 90 ALA A CA 1
ATOM 721 C C . ALA A 1 90 ? 6.357 2.220 1.705 1.00 96.88 90 ALA A C 1
ATOM 723 O O . ALA A 1 90 ? 5.656 2.234 2.710 1.00 96.88 90 ALA A O 1
ATOM 724 N N . HIS A 1 91 ? 7.129 1.174 1.405 1.00 95.44 91 HIS A N 1
ATOM 725 C CA . HIS A 1 91 ? 7.220 -0.006 2.262 1.00 95.44 91 HIS A CA 1
ATOM 726 C C . HIS A 1 91 ? 7.764 0.322 3.664 1.00 95.44 91 HIS A C 1
ATOM 728 O O . HIS A 1 91 ? 7.208 -0.156 4.654 1.00 95.44 91 HIS A O 1
ATOM 734 N N . GLY A 1 92 ? 8.820 1.138 3.764 1.00 95.31 92 GLY A N 1
ATOM 735 C CA . GLY A 1 92 ? 9.362 1.584 5.052 1.00 95.31 92 GLY A CA 1
ATOM 736 C C . GLY A 1 92 ? 8.326 2.357 5.870 1.00 95.31 92 GLY A C 1
ATOM 737 O O . GLY A 1 92 ? 7.983 1.945 6.980 1.00 95.31 92 GLY A O 1
ATOM 738 N N . ASN A 1 93 ? 7.756 3.403 5.271 1.00 97.50 93 ASN A N 1
ATOM 739 C CA . ASN A 1 93 ? 6.769 4.267 5.919 1.00 97.50 93 ASN A CA 1
ATOM 740 C C . ASN A 1 93 ? 5.483 3.501 6.277 1.00 97.50 93 ASN A C 1
ATOM 742 O O . ASN A 1 93 ? 4.910 3.725 7.341 1.00 97.50 93 ASN A O 1
ATOM 746 N N . LEU A 1 94 ? 5.050 2.546 5.443 1.00 97.25 94 LEU A N 1
ATOM 747 C CA . LEU A 1 94 ? 3.881 1.710 5.727 1.00 97.25 94 LEU A CA 1
ATOM 748 C C . LEU A 1 94 ? 4.085 0.903 7.009 1.00 97.25 94 LEU A C 1
ATOM 750 O O . LEU A 1 94 ? 3.177 0.813 7.828 1.00 97.25 94 LEU A O 1
ATOM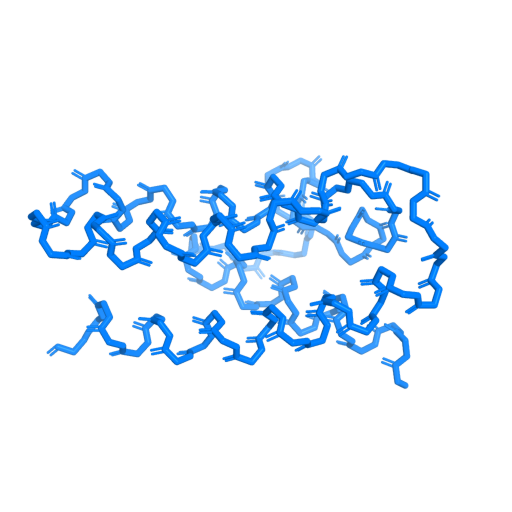 754 N N . ARG A 1 95 ? 5.272 0.320 7.216 1.00 96.12 95 ARG A N 1
ATOM 755 C CA . ARG A 1 95 ? 5.556 -0.452 8.436 1.00 96.12 95 ARG A CA 1
ATOM 756 C C . ARG A 1 95 ? 5.505 0.418 9.689 1.00 96.12 95 ARG A C 1
ATOM 758 O O . ARG A 1 95 ? 4.985 -0.026 10.708 1.00 96.12 95 ARG A O 1
ATOM 765 N N . GLU A 1 96 ? 6.032 1.635 9.618 1.00 96.94 96 GLU A N 1
ATOM 766 C CA . GLU A 1 96 ? 5.988 2.593 10.729 1.00 96.94 96 GLU A CA 1
ATOM 767 C C . GLU A 1 96 ? 4.558 3.051 11.031 1.00 96.94 96 GLU A C 1
ATOM 769 O O . GLU A 1 96 ? 4.139 3.073 12.193 1.00 96.94 96 GLU A O 1
ATOM 774 N N . LEU A 1 97 ? 3.782 3.339 9.982 1.00 97.88 97 LEU A N 1
ATOM 775 C CA . LEU A 1 97 ? 2.372 3.676 10.107 1.00 97.88 97 LEU A CA 1
ATOM 776 C C . LEU A 1 97 ? 1.591 2.529 10.755 1.00 97.88 97 LEU A C 1
ATOM 778 O O . LEU A 1 97 ? 0.886 2.753 11.733 1.00 97.88 97 LEU A O 1
ATOM 782 N N . LEU A 1 98 ? 1.754 1.296 10.273 1.00 96.38 98 LEU A N 1
ATOM 783 C CA . LEU A 1 98 ? 1.057 0.133 10.825 1.00 96.38 98 LEU A CA 1
ATOM 784 C C . LEU A 1 98 ? 1.393 -0.091 12.299 1.00 96.38 98 LEU A C 1
ATOM 786 O O . LEU A 1 98 ? 0.476 -0.295 13.085 1.00 96.38 98 LEU A O 1
ATOM 790 N N . ASN A 1 99 ? 2.666 0.032 12.694 1.00 95.31 99 ASN A N 1
ATOM 791 C CA . ASN A 1 99 ? 3.055 -0.041 14.105 1.00 95.31 99 ASN A CA 1
ATOM 792 C C . ASN A 1 99 ? 2.322 1.004 14.956 1.00 95.31 99 ASN A C 1
ATOM 794 O O . ASN A 1 99 ? 1.957 0.712 16.087 1.00 95.31 99 ASN A O 1
ATOM 798 N N . THR A 1 100 ? 2.101 2.204 14.413 1.00 95.81 100 THR A N 1
ATOM 799 C CA . THR A 1 100 ? 1.366 3.281 15.093 1.00 95.81 100 THR A CA 1
ATOM 800 C C . THR A 1 100 ? -0.127 2.974 15.196 1.00 95.81 100 THR A C 1
ATOM 802 O O . THR A 1 100 ? -0.726 3.225 16.234 1.00 95.81 100 THR A O 1
ATOM 805 N N . LEU A 1 101 ? -0.725 2.424 14.137 1.00 93.88 101 LEU A N 1
ATOM 806 C CA . LEU A 1 101 ? -2.158 2.115 14.066 1.00 93.88 101 LEU A CA 1
ATOM 807 C C . LEU A 1 101 ? -2.560 0.891 14.902 1.00 93.88 101 LEU A C 1
ATOM 809 O O . LEU A 1 101 ? -3.737 0.722 15.209 1.00 93.88 101 LEU A O 1
ATOM 813 N N . THR A 1 102 ? -1.608 0.014 15.229 1.00 89.00 102 THR A N 1
ATOM 814 C CA . THR A 1 102 ? -1.847 -1.205 16.020 1.00 89.00 102 THR A CA 1
ATOM 815 C C . THR A 1 102 ? -1.315 -1.140 17.453 1.00 89.00 102 THR A C 1
ATOM 817 O O . THR A 1 102 ? -1.423 -2.140 18.164 1.00 89.00 102 THR A O 1
ATOM 820 N N . ALA A 1 103 ? -0.685 -0.029 17.847 1.00 79.94 103 ALA A N 1
ATOM 821 C CA . ALA A 1 103 ? -0.179 0.195 19.204 1.00 79.94 103 ALA A CA 1
ATOM 822 C C . ALA A 1 103 ? -1.303 0.602 20.165 1.00 79.94 103 ALA A C 1
ATOM 824 O O . ALA A 1 103 ? -1.261 0.128 21.324 1.00 79.94 103 ALA A O 1
#

Sequence (103 aa):
MVRENALFLENTCRRTLNYEDRGALNGLVDADQLNRVGTGYYVLAAALAPYFKEGNSRDRELINNFLDEFYSLSDSELTYGDYNELLGRAHGNLRELLNTLTA